Protein AF-A0A2V9SLY8-F1 (afdb_monomer)

pLDDT: mean 85.79, std 14.98, range [40.03, 98.38]

Sequence (168 aa):
MPPLSDITAFVKQAARDAGFGLAGIASVRDFPELDRFADWIDAGHAGDMEYLKARHEAGQLKRASLRSTIPWARSVIVCAINYNTAQPLSTQVNDSRRGWISRYAWGQEDYHNAVMKRLRLVEAALNQHCSDPRGQTTAKDSAVRDPLSAGQPQTRCYVDTGPVVERV

Radius of gyration: 20.17 Å; Cα contacts (8 Å, |Δi|>4): 155; chains: 1; bounding box: 50×49×55 Å

Solvent-accessible surface area (backbone atoms only — not comparable to full-atom values): 10876 Å² total; per-residue (Å²): 100,63,56,72,69,56,53,53,54,48,50,43,48,40,32,42,76,48,66,31,80,42,61,48,75,46,72,65,70,92,53,81,66,43,66,51,52,60,59,42,50,76,70,52,72,51,70,88,48,60,77,74,70,39,54,46,94,90,65,48,49,31,44,63,35,52,57,80,73,43,67,86,59,60,60,46,81,51,72,42,70,83,68,79,67,97,66,81,56,80,92,74,58,93,54,95,91,61,85,89,76,65,61,74,72,68,52,97,56,61,51,58,62,62,49,47,57,31,50,51,52,30,52,51,51,47,49,49,59,45,64,45,78,81,63,67,68,88,72,90,70,96,73,76,89,58,94,61,74,81,66,75,79,87,81,85,90,73,60,100,76,48,58,58,70,92,73,126

Secondary structure (DSSP, 8-state):
---HHHHHHHHHHHHHHTT-SEEEEEE----GGGHHHHHHHHTTTTTT-GGGG-B-TTSSBTTT-HHHH-TT--EEEEEE-----SSPPGGG---TT-----GGG-SSS-HHHHHHHHHHHHHHHHHHHHH-GGG-----------TT-SSPPP----SSSSSS-S--

Structure (mmCIF, N/CA/C/O backbone):
data_AF-A0A2V9SLY8-F1
#
_entry.id   AF-A0A2V9SLY8-F1
#
loop_
_atom_site.group_PDB
_atom_site.id
_atom_site.type_symbol
_atom_site.label_atom_id
_atom_site.label_alt_id
_atom_site.label_comp_id
_atom_site.label_asym_id
_atom_site.label_entity_id
_atom_site.label_seq_id
_atom_site.pdbx_PDB_ins_code
_atom_site.Cartn_x
_atom_site.Cartn_y
_atom_site.Cartn_z
_atom_site.occupancy
_atom_site.B_iso_or_equiv
_atom_site.auth_seq_id
_atom_site.auth_comp_id
_atom_site.auth_asym_id
_atom_site.auth_atom_id
_atom_site.pdbx_PDB_model_num
ATOM 1 N N . MET A 1 1 ? -11.715 12.693 20.039 1.00 64.94 1 MET A N 1
ATOM 2 C CA . MET A 1 1 ? -11.346 12.123 18.729 1.00 64.94 1 MET A CA 1
ATOM 3 C C . MET A 1 1 ? -12.418 12.535 17.721 1.00 64.94 1 MET A C 1
ATOM 5 O O . MET A 1 1 ? -13.578 12.524 18.124 1.00 64.94 1 MET A O 1
ATOM 9 N N . PRO A 1 2 ? -12.071 12.963 16.496 1.00 69.31 2 PRO A N 1
ATOM 10 C CA . PRO A 1 2 ? -13.057 13.327 15.471 1.00 69.31 2 PRO A CA 1
ATOM 11 C C . PRO A 1 2 ? -13.920 12.131 15.012 1.00 69.31 2 PRO A C 1
ATOM 13 O O . PRO A 1 2 ? -13.507 10.984 15.212 1.00 69.31 2 PRO A O 1
ATOM 16 N N . PRO A 1 3 ? -15.094 12.371 14.389 1.00 80.06 3 PRO A N 1
ATOM 17 C CA . PRO A 1 3 ? -15.927 11.314 13.813 1.00 80.06 3 PRO A CA 1
ATOM 18 C C . PRO A 1 3 ? -15.189 10.486 12.749 1.00 80.06 3 PRO A C 1
ATOM 20 O O . PRO A 1 3 ? -14.356 11.001 12.003 1.00 80.06 3 PRO A O 1
ATOM 23 N N . LEU A 1 4 ? -15.550 9.207 12.600 1.00 80.62 4 LEU A N 1
ATOM 24 C CA . LEU A 1 4 ? -14.934 8.302 11.614 1.00 80.62 4 LEU A CA 1
ATOM 25 C C . LEU A 1 4 ? -15.002 8.793 10.157 1.00 80.62 4 LEU A C 1
ATOM 27 O O . LEU A 1 4 ? -14.078 8.548 9.375 1.00 80.62 4 LEU A O 1
ATOM 31 N N . SER A 1 5 ? -16.090 9.465 9.776 1.00 82.19 5 SER A N 1
ATOM 32 C CA . SER A 1 5 ? -16.254 10.044 8.437 1.00 82.19 5 SER A CA 1
ATOM 33 C C . SER A 1 5 ? -15.250 11.169 8.177 1.00 82.19 5 SER A C 1
ATOM 35 O O . SER A 1 5 ? -14.663 11.219 7.095 1.00 82.19 5 SER A O 1
ATOM 37 N N . ASP A 1 6 ? -14.996 12.009 9.181 1.00 88.44 6 ASP A N 1
ATOM 38 C CA . ASP A 1 6 ? -13.997 13.076 9.128 1.00 88.44 6 ASP A CA 1
ATOM 39 C C . ASP A 1 6 ? -12.578 12.500 9.021 1.00 88.44 6 ASP A C 1
ATOM 41 O O . ASP A 1 6 ? -11.837 12.838 8.101 1.00 88.44 6 ASP A O 1
ATOM 45 N N . ILE A 1 7 ? -12.239 11.508 9.854 1.00 90.56 7 ILE A N 1
ATOM 46 C CA . ILE A 1 7 ? -10.948 10.797 9.780 1.00 90.56 7 ILE A CA 1
ATOM 47 C C . ILE A 1 7 ? -10.726 10.185 8.395 1.00 90.56 7 ILE A C 1
ATOM 49 O O . ILE A 1 7 ? -9.628 10.256 7.841 1.00 90.56 7 ILE A O 1
ATOM 53 N N . THR A 1 8 ? -11.772 9.594 7.816 1.00 92.62 8 THR A N 1
ATOM 54 C CA . THR A 1 8 ? -11.716 8.977 6.486 1.00 92.62 8 THR A CA 1
ATOM 55 C C . THR A 1 8 ? -11.407 10.002 5.398 1.00 92.62 8 THR A C 1
ATOM 57 O O . THR A 1 8 ? -10.568 9.747 4.531 1.00 92.62 8 THR A O 1
ATOM 60 N N . ALA A 1 9 ? -12.089 11.149 5.415 1.00 94.62 9 ALA A N 1
ATOM 61 C CA . ALA A 1 9 ? -11.853 12.217 4.450 1.00 94.62 9 ALA A CA 1
ATOM 62 C C . ALA A 1 9 ? -10.451 12.817 4.628 1.00 94.62 9 ALA A C 1
ATOM 64 O O . ALA A 1 9 ? -9.705 12.938 3.650 1.00 94.62 9 ALA A O 1
ATOM 65 N N . PHE A 1 10 ? -10.075 13.100 5.877 1.00 95.75 10 PHE A N 1
ATOM 66 C CA . PHE A 1 10 ? -8.784 13.664 6.244 1.00 95.75 10 PHE A CA 1
ATOM 67 C C . PHE A 1 10 ? -7.625 12.777 5.791 1.00 95.75 10 PHE A C 1
ATOM 69 O O . PHE A 1 10 ? -6.738 13.240 5.080 1.00 95.75 10 PHE A O 1
ATOM 76 N N . VAL A 1 11 ? -7.633 11.482 6.125 1.00 96.12 11 VAL A N 1
ATOM 77 C CA . VAL A 1 11 ? -6.486 10.614 5.821 1.00 96.12 11 VAL A CA 1
ATOM 78 C C . VAL A 1 11 ? -6.304 10.386 4.322 1.00 96.12 11 VAL A C 1
ATOM 80 O O . VAL A 1 11 ? -5.177 10.280 3.839 1.00 96.12 11 VAL A O 1
ATOM 83 N N . LYS A 1 12 ? -7.400 10.384 3.551 1.00 97.25 12 LYS A N 1
ATOM 84 C CA . LYS A 1 12 ? -7.333 10.353 2.085 1.00 97.25 12 LYS A CA 1
ATOM 85 C C . LYS A 1 12 ? -6.733 11.639 1.519 1.00 97.25 12 LYS A C 1
ATOM 87 O O . LYS A 1 12 ? -6.018 11.566 0.524 1.00 97.25 12 LYS A O 1
ATOM 92 N N . GLN A 1 13 ? -7.023 12.794 2.121 1.00 97.94 13 GLN A N 1
ATOM 93 C CA . GLN A 1 13 ? -6.394 14.058 1.739 1.00 97.94 13 GLN A CA 1
ATOM 94 C C . GLN A 1 13 ? -4.908 14.064 2.110 1.00 97.94 13 GLN A C 1
ATOM 96 O O . GLN A 1 13 ? -4.084 14.280 1.230 1.00 97.94 13 GLN A O 1
ATOM 101 N N . ALA A 1 14 ? -4.559 13.691 3.343 1.00 98.06 14 ALA A N 1
ATOM 102 C CA . ALA A 1 14 ? -3.172 13.585 3.790 1.00 98.06 14 ALA A CA 1
ATOM 103 C C . ALA A 1 14 ? -2.342 12.641 2.901 1.00 98.06 14 ALA A C 1
ATOM 105 O O . ALA A 1 14 ? -1.186 12.925 2.596 1.00 98.06 14 ALA A O 1
ATOM 106 N N . ALA A 1 15 ? -2.930 11.537 2.426 1.00 98.38 15 ALA A N 1
ATOM 107 C CA . ALA A 1 15 ? -2.277 10.650 1.467 1.00 98.38 15 ALA A CA 1
ATOM 108 C C . ALA A 1 15 ? -2.015 11.326 0.110 1.00 98.38 15 ALA A C 1
ATOM 110 O O . ALA A 1 15 ? -0.918 11.187 -0.434 1.00 98.38 15 ALA A O 1
ATOM 111 N N . ARG A 1 16 ? -2.979 12.086 -0.426 1.00 97.94 16 ARG A N 1
ATOM 112 C CA . ARG A 1 16 ? -2.769 12.870 -1.655 1.00 97.94 16 ARG A CA 1
ATOM 113 C C . ARG A 1 16 ? -1.663 13.905 -1.473 1.00 97.94 16 ARG A C 1
ATOM 115 O O . ARG A 1 16 ? -0.780 13.990 -2.321 1.00 97.94 16 ARG A O 1
ATOM 122 N N . ASP A 1 17 ? -1.671 14.619 -0.353 1.00 98.19 17 ASP A N 1
ATOM 123 C CA . ASP A 1 17 ? -0.672 15.647 -0.039 1.00 98.19 17 ASP A CA 1
ATOM 124 C C . ASP A 1 17 ? 0.732 15.042 0.129 1.00 98.19 17 ASP A C 1
ATOM 126 O O . ASP A 1 17 ? 1.727 15.632 -0.285 1.00 98.19 17 ASP A O 1
ATOM 130 N N . ALA A 1 18 ? 0.820 13.812 0.649 1.00 98.12 18 ALA A N 1
ATOM 131 C CA . ALA A 1 18 ? 2.056 13.031 0.715 1.00 98.12 18 ALA A CA 1
ATOM 132 C C . ALA A 1 18 ? 2.501 12.448 -0.648 1.00 98.12 18 ALA A C 1
ATOM 134 O O . ALA A 1 18 ? 3.544 11.792 -0.731 1.00 98.12 18 ALA A O 1
ATOM 135 N N . GLY A 1 19 ? 1.743 12.674 -1.725 1.00 97.12 19 GLY A N 1
ATOM 136 C CA . GLY A 1 19 ? 2.088 12.271 -3.088 1.00 97.12 19 GLY A CA 1
ATOM 137 C C . GLY A 1 19 ? 1.590 10.885 -3.506 1.00 97.12 19 GLY A C 1
ATOM 138 O O . GLY A 1 19 ? 2.108 10.326 -4.475 1.00 97.12 19 GLY A O 1
ATOM 139 N N . PHE A 1 20 ? 0.612 10.306 -2.804 1.00 98.19 20 PHE A N 1
ATOM 140 C CA . PHE A 1 20 ? -0.073 9.098 -3.266 1.00 98.19 20 PHE A CA 1
ATOM 141 C C . PHE A 1 20 ? -1.147 9.439 -4.302 1.00 98.19 20 PHE A C 1
ATOM 143 O O . PHE A 1 20 ? -1.949 10.351 -4.111 1.00 98.19 20 PHE A O 1
ATOM 150 N N . GLY A 1 21 ? -1.198 8.665 -5.389 1.00 96.94 21 GLY A N 1
ATOM 151 C CA . GLY A 1 21 ? -2.215 8.832 -6.431 1.00 96.94 21 GLY A CA 1
ATOM 152 C C . GLY A 1 21 ? -3.578 8.270 -6.024 1.00 96.94 21 GLY A C 1
ATOM 153 O O . GLY A 1 21 ? -4.606 8.767 -6.473 1.00 96.94 21 GLY A O 1
ATOM 154 N N . LEU A 1 22 ? -3.593 7.249 -5.160 1.00 96.81 22 LEU A N 1
ATOM 155 C CA . LEU A 1 22 ? -4.810 6.639 -4.621 1.00 96.81 22 LEU A CA 1
ATOM 156 C C . LEU A 1 22 ? -4.641 6.314 -3.136 1.00 96.81 22 LEU A C 1
ATOM 158 O O . LEU A 1 22 ? -3.548 5.961 -2.693 1.00 96.81 22 LEU A O 1
ATOM 162 N N . ALA A 1 23 ? -5.749 6.382 -2.396 1.00 97.75 23 ALA A N 1
ATOM 163 C CA . ALA A 1 23 ? -5.835 5.947 -1.008 1.00 97.75 23 ALA A CA 1
ATOM 164 C C . ALA A 1 23 ? -7.219 5.351 -0.703 1.00 97.75 23 ALA A C 1
ATOM 166 O O . ALA A 1 23 ? -8.256 5.969 -0.969 1.00 97.75 23 ALA A O 1
ATOM 167 N N . GLY A 1 24 ? -7.231 4.153 -0.126 1.00 96.69 24 GLY A N 1
ATOM 168 C CA . GLY A 1 24 ? -8.419 3.415 0.294 1.00 96.69 24 GLY A CA 1
ATOM 169 C C . GLY A 1 24 ? -8.339 3.008 1.761 1.00 96.69 24 GLY A C 1
ATOM 170 O O . GLY A 1 24 ? -7.260 2.971 2.347 1.00 96.69 24 GLY A O 1
ATOM 171 N N . ILE A 1 25 ? -9.491 2.706 2.358 1.00 95.62 25 ILE A N 1
ATOM 172 C CA . ILE A 1 25 ? -9.579 2.189 3.725 1.00 95.62 25 ILE A CA 1
ATOM 173 C C . ILE A 1 25 ? -10.425 0.923 3.685 1.00 95.62 25 ILE A C 1
ATOM 175 O O . ILE A 1 25 ? -11.528 0.942 3.141 1.00 95.62 25 ILE A O 1
ATOM 179 N N . ALA A 1 26 ? -9.910 -0.156 4.262 1.00 92.19 26 ALA A N 1
ATOM 180 C CA . ALA A 1 26 ? -10.602 -1.431 4.389 1.00 92.19 26 ALA A CA 1
ATOM 181 C C . ALA A 1 26 ? -10.701 -1.834 5.864 1.00 92.19 26 ALA A C 1
ATOM 183 O O . ALA A 1 26 ? -9.817 -1.521 6.661 1.00 92.19 26 ALA A O 1
ATOM 184 N N . SER A 1 27 ? -11.774 -2.531 6.239 1.00 92.19 27 SER A N 1
ATOM 185 C CA . SER A 1 27 ? -11.875 -3.144 7.567 1.00 92.19 27 SER A CA 1
ATOM 186 C C . SER A 1 27 ? -11.017 -4.407 7.629 1.00 92.19 27 SER A C 1
ATOM 188 O O . SER A 1 27 ? -10.953 -5.158 6.656 1.00 92.19 27 SER A O 1
ATOM 190 N N . VAL A 1 28 ? -10.382 -4.654 8.776 1.00 90.62 28 VAL A N 1
ATOM 191 C CA . VAL A 1 28 ? -9.694 -5.923 9.036 1.00 90.62 28 VAL A CA 1
ATOM 192 C C . VAL A 1 28 ? -10.740 -7.002 9.297 1.00 90.62 28 VAL A C 1
ATOM 194 O O . VAL A 1 28 ? -11.444 -6.980 10.309 1.00 90.62 28 VAL A O 1
ATOM 197 N N . ARG A 1 29 ? -10.828 -7.960 8.382 1.00 86.88 29 ARG A N 1
ATOM 198 C CA . ARG A 1 29 ? -11.727 -9.115 8.421 1.00 86.88 29 ARG A CA 1
ATOM 199 C C . ARG A 1 29 ? -11.042 -10.302 7.763 1.00 86.88 29 ARG A C 1
ATOM 201 O O . ARG A 1 29 ? -10.052 -10.118 7.057 1.00 86.88 29 ARG A O 1
ATOM 208 N N . ASP A 1 30 ? -11.593 -11.481 7.991 1.00 81.94 30 ASP A N 1
ATOM 209 C CA . ASP A 1 30 ? -11.156 -12.670 7.280 1.00 81.94 30 ASP A CA 1
ATOM 210 C C . ASP A 1 30 ? -11.735 -12.632 5.859 1.00 81.94 30 ASP A C 1
ATOM 212 O O . ASP A 1 30 ? -12.872 -12.194 5.627 1.00 81.94 30 ASP A O 1
ATOM 216 N N . PHE A 1 31 ? -10.901 -13.013 4.901 1.00 82.88 31 PHE A N 1
ATOM 217 C CA . PHE A 1 31 ? -11.210 -13.034 3.480 1.00 82.88 31 PHE A CA 1
ATOM 218 C C . PHE A 1 31 ? -11.050 -14.481 3.009 1.00 82.88 31 PHE A C 1
ATOM 220 O O . PHE A 1 31 ? -9.971 -15.030 3.238 1.00 82.88 31 PHE A O 1
ATOM 227 N N . PRO A 1 32 ? -12.074 -15.108 2.394 1.00 85.62 32 PRO A N 1
ATOM 228 C CA . PRO A 1 32 ? -11.997 -16.503 1.940 1.00 85.62 32 PRO A CA 1
ATOM 229 C C . PRO A 1 32 ? -10.795 -16.787 1.035 1.00 85.62 32 PRO A C 1
ATOM 231 O O . PRO A 1 32 ? -10.279 -17.896 0.974 1.00 85.62 32 PRO A O 1
ATOM 234 N N . GLU A 1 33 ? -10.317 -15.771 0.325 1.00 85.94 33 GLU A N 1
ATOM 235 C CA . GLU A 1 33 ? -9.161 -15.873 -0.549 1.00 85.94 33 GLU A CA 1
ATOM 236 C C . GLU A 1 33 ? -7.873 -16.214 0.230 1.00 85.94 33 GLU A C 1
ATOM 238 O O . GLU A 1 33 ? -6.997 -16.892 -0.310 1.00 85.94 33 GLU A O 1
ATOM 243 N N . LEU A 1 34 ? -7.761 -15.812 1.506 1.00 86.25 34 LEU A N 1
ATOM 244 C CA . LEU A 1 34 ? -6.596 -16.099 2.355 1.00 86.25 34 LEU A CA 1
ATOM 245 C C . LEU A 1 34 ? -6.437 -17.590 2.672 1.00 86.25 34 LEU A C 1
ATOM 247 O O . LEU A 1 34 ? -5.313 -18.022 2.933 1.00 86.25 34 LEU A O 1
ATOM 251 N N . ASP A 1 35 ? -7.507 -18.384 2.583 1.00 87.31 35 ASP A N 1
ATOM 252 C CA . ASP A 1 35 ? -7.453 -19.833 2.818 1.00 87.31 35 ASP A CA 1
ATOM 253 C C . ASP A 1 35 ? -6.519 -20.525 1.813 1.00 87.31 35 ASP A C 1
ATOM 255 O O . ASP A 1 35 ? -5.868 -21.518 2.131 1.00 87.31 35 ASP A O 1
ATOM 259 N N . ARG A 1 36 ? -6.350 -19.938 0.620 1.00 90.12 36 ARG A N 1
ATOM 260 C CA . ARG A 1 36 ? -5.447 -20.449 -0.420 1.00 90.12 36 ARG A CA 1
ATOM 261 C C . ARG A 1 36 ? -3.970 -20.263 -0.088 1.00 90.12 36 ARG A C 1
ATOM 263 O O . ARG A 1 36 ? -3.128 -20.896 -0.721 1.00 90.12 36 ARG A O 1
ATOM 270 N N . PHE A 1 37 ? -3.634 -19.378 0.851 1.00 90.81 37 PHE A N 1
ATOM 271 C CA . PHE A 1 37 ? -2.243 -19.027 1.128 1.00 90.81 37 PHE A CA 1
ATOM 272 C C . PHE A 1 37 ? -1.462 -20.204 1.720 1.00 90.81 37 PHE A C 1
ATOM 274 O O . PHE A 1 37 ? -0.322 -20.429 1.324 1.00 90.81 37 PHE A O 1
ATOM 281 N N . ALA A 1 38 ? -2.066 -20.973 2.630 1.00 91.19 38 ALA A N 1
ATOM 282 C CA . ALA A 1 38 ? -1.408 -22.134 3.226 1.00 91.19 38 ALA A CA 1
ATOM 283 C C . ALA A 1 38 ? -1.109 -23.208 2.170 1.00 91.19 38 ALA A C 1
ATOM 285 O O . ALA A 1 38 ? 0.050 -23.585 2.004 1.00 91.19 38 ALA A O 1
ATOM 286 N N . ASP A 1 39 ? -2.116 -23.590 1.382 1.00 93.25 39 ASP A N 1
ATOM 287 C CA . ASP A 1 39 ? -1.966 -24.569 0.301 1.00 93.25 39 ASP A CA 1
ATOM 288 C C . ASP A 1 39 ? -0.927 -24.122 -0.737 1.00 93.25 39 ASP A C 1
ATOM 290 O O . ASP A 1 39 ? -0.125 -24.921 -1.219 1.00 93.25 39 ASP A O 1
ATOM 294 N N . TRP A 1 40 ? -0.896 -22.826 -1.064 1.00 93.62 40 TRP A N 1
ATOM 295 C CA . TRP A 1 40 ? 0.085 -22.252 -1.985 1.00 93.62 40 TRP A CA 1
ATOM 296 C C . TRP A 1 40 ? 1.522 -22.350 -1.446 1.00 93.62 40 TRP A C 1
ATOM 298 O O . TRP A 1 40 ? 2.452 -22.642 -2.203 1.00 93.62 40 TRP A O 1
ATOM 308 N N . ILE A 1 41 ? 1.712 -22.140 -0.138 1.00 94.00 41 ILE A N 1
ATOM 309 C CA . ILE A 1 41 ? 3.008 -22.319 0.530 1.00 94.00 41 ILE A CA 1
ATOM 310 C C . ILE A 1 41 ? 3.420 -23.793 0.536 1.00 94.00 41 ILE A C 1
ATOM 312 O O . ILE A 1 41 ? 4.564 -24.097 0.189 1.00 94.00 41 ILE A O 1
ATOM 316 N N . ASP A 1 42 ? 2.504 -24.694 0.890 1.00 94.06 42 ASP A N 1
ATOM 317 C CA . ASP A 1 42 ? 2.771 -26.132 0.985 1.00 94.06 42 ASP A CA 1
ATOM 318 C C . ASP A 1 42 ? 3.064 -26.753 -0.392 1.00 94.06 42 ASP A C 1
ATOM 320 O O . ASP A 1 42 ? 3.896 -27.653 -0.507 1.00 94.06 42 ASP A O 1
ATOM 324 N N . ALA A 1 43 ? 2.485 -26.200 -1.463 1.00 95.81 43 ALA A N 1
ATOM 325 C CA . ALA A 1 43 ? 2.805 -26.543 -2.850 1.00 95.81 43 ALA A CA 1
ATOM 326 C C . ALA A 1 43 ? 4.179 -26.021 -3.332 1.00 95.81 43 ALA A C 1
ATOM 328 O O . ALA A 1 43 ? 4.558 -26.234 -4.485 1.00 95.81 43 ALA A O 1
ATOM 329 N N . GLY A 1 44 ? 4.937 -25.318 -2.483 1.00 95.12 44 GLY A N 1
ATOM 330 C CA . GLY A 1 44 ? 6.282 -24.831 -2.798 1.00 95.12 44 GLY A CA 1
ATOM 331 C C . GLY A 1 44 ? 6.318 -23.613 -3.726 1.00 95.12 44 GLY A C 1
ATOM 332 O O . GLY A 1 44 ? 7.387 -23.234 -4.204 1.00 95.12 44 GLY A O 1
ATOM 333 N N . HIS A 1 45 ? 5.181 -22.955 -3.967 1.00 94.81 45 HIS A N 1
ATOM 334 C CA . HIS A 1 45 ? 5.097 -21.824 -4.897 1.00 94.81 45 HIS A CA 1
ATOM 335 C C . HIS A 1 45 ? 5.820 -20.556 -4.408 1.00 94.81 45 HIS A C 1
ATOM 337 O O . HIS A 1 45 ? 6.064 -19.646 -5.198 1.00 94.81 45 HIS A O 1
ATOM 343 N N . ALA A 1 46 ? 6.232 -20.515 -3.136 1.00 91.94 46 ALA A N 1
ATOM 344 C CA . ALA A 1 46 ? 7.065 -19.448 -2.582 1.00 91.94 46 ALA A CA 1
ATOM 345 C C . ALA A 1 46 ? 8.479 -19.376 -3.180 1.00 91.94 46 ALA A C 1
ATOM 347 O O . ALA A 1 46 ? 9.130 -18.344 -3.027 1.00 91.94 46 ALA A O 1
ATOM 348 N N . GLY A 1 47 ? 8.974 -20.442 -3.822 1.00 93.25 47 GLY A N 1
ATOM 349 C CA . GLY A 1 47 ? 10.370 -20.509 -4.263 1.00 93.25 47 GLY A CA 1
ATOM 350 C C . GLY A 1 47 ? 11.328 -20.168 -3.115 1.00 93.25 47 GLY A C 1
ATOM 351 O O . GLY A 1 47 ? 11.171 -20.687 -2.007 1.00 93.25 47 GLY A O 1
ATOM 352 N N . ASP A 1 48 ? 12.247 -19.235 -3.371 1.00 93.81 48 ASP A N 1
ATOM 353 C CA . ASP A 1 48 ? 13.259 -18.774 -2.408 1.00 93.81 48 ASP A CA 1
ATOM 354 C C . ASP A 1 48 ? 12.752 -17.688 -1.436 1.00 93.81 48 ASP A C 1
ATOM 356 O O . ASP A 1 48 ? 13.505 -17.195 -0.592 1.00 93.81 48 ASP A O 1
ATOM 360 N N . MET A 1 49 ? 11.478 -17.280 -1.524 1.00 90.88 49 MET A N 1
ATOM 361 C CA 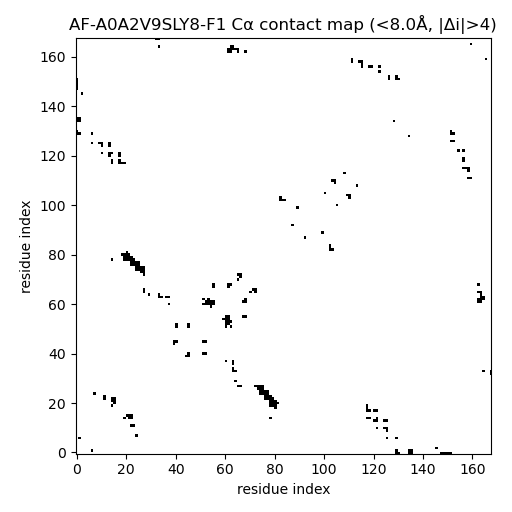. MET A 1 49 ? 10.883 -16.264 -0.645 1.00 90.88 49 MET A CA 1
ATOM 362 C C . MET A 1 49 ? 10.561 -16.841 0.745 1.00 90.88 49 MET A C 1
ATOM 364 O O . MET A 1 49 ? 9.412 -16.848 1.188 1.00 90.88 49 MET A O 1
ATOM 368 N N . GLU A 1 50 ? 11.581 -17.309 1.469 1.00 90.88 50 GLU A N 1
ATOM 369 C CA . GLU A 1 50 ? 11.459 -17.953 2.790 1.00 90.88 50 GLU A CA 1
ATOM 370 C C . GLU A 1 50 ? 10.704 -17.096 3.814 1.00 90.88 50 GLU A C 1
ATOM 372 O O . GLU A 1 50 ? 9.997 -17.606 4.684 1.00 90.88 50 GLU A O 1
ATOM 377 N N . TYR A 1 51 ? 10.767 -15.770 3.675 1.00 88.94 51 TYR A N 1
ATOM 378 C CA . TYR A 1 51 ? 10.012 -14.857 4.526 1.00 88.94 51 TYR A CA 1
ATOM 379 C C . TYR A 1 51 ? 8.491 -15.072 4.438 1.00 88.94 51 TYR A C 1
ATOM 381 O O . TYR A 1 51 ? 7.801 -14.791 5.420 1.00 88.94 51 TYR A O 1
ATOM 389 N N . LEU A 1 52 ? 7.951 -15.576 3.317 1.00 90.44 52 LEU A N 1
ATOM 390 C CA . LEU A 1 52 ? 6.528 -15.910 3.160 1.00 90.44 52 LEU A CA 1
ATOM 391 C C . LEU A 1 52 ? 6.119 -17.113 4.020 1.00 90.44 52 LEU A C 1
ATOM 393 O O . LEU A 1 52 ? 4.976 -17.170 4.470 1.00 90.44 52 LEU A O 1
ATOM 397 N N . LYS A 1 53 ? 7.063 -18.011 4.321 1.00 92.38 53 LYS A N 1
ATOM 398 C CA . LYS A 1 53 ? 6.867 -19.207 5.156 1.00 92.38 53 LYS A CA 1
ATOM 399 C C . LYS A 1 53 ? 6.964 -18.914 6.657 1.00 92.38 53 LYS A C 1
ATOM 401 O O . LYS A 1 53 ? 6.780 -19.811 7.477 1.00 92.38 53 LYS A O 1
ATOM 406 N N . ALA A 1 54 ? 7.253 -17.667 7.040 1.00 91.50 54 ALA A N 1
ATOM 407 C CA . ALA A 1 54 ? 7.420 -17.284 8.435 1.00 91.50 54 ALA A CA 1
ATOM 408 C C . ALA A 1 54 ? 6.153 -17.567 9.260 1.00 91.50 54 ALA A C 1
ATOM 410 O O . ALA A 1 54 ? 5.054 -17.118 8.921 1.00 91.50 54 ALA A O 1
ATOM 411 N N . ARG A 1 55 ? 6.329 -18.255 10.392 1.00 91.50 55 ARG A N 1
ATOM 412 C CA . ARG A 1 55 ? 5.263 -18.610 11.339 1.00 91.50 55 ARG A CA 1
ATOM 413 C C . ARG A 1 55 ? 5.367 -17.787 12.622 1.00 91.50 55 ARG A C 1
ATOM 415 O O . ARG A 1 55 ? 6.452 -17.329 12.983 1.00 91.50 55 ARG A O 1
ATOM 422 N N . HIS A 1 56 ? 4.239 -17.522 13.272 1.00 88.38 56 HIS A N 1
ATOM 423 C CA . HIS A 1 56 ? 4.229 -16.939 14.618 1.00 88.38 56 HIS A CA 1
ATOM 424 C C . HIS A 1 56 ? 4.422 -18.032 15.683 1.00 88.38 56 HIS A C 1
ATOM 426 O O . HIS A 1 56 ? 4.538 -19.208 15.352 1.00 88.38 56 HIS A O 1
ATOM 432 N N . GLU A 1 57 ? 4.459 -17.651 16.962 1.00 86.06 57 GLU A N 1
ATOM 433 C CA . GLU A 1 57 ? 4.801 -18.548 18.083 1.00 86.06 57 GLU A CA 1
ATOM 434 C C . GLU A 1 57 ? 3.887 -19.779 18.184 1.00 86.06 57 GLU A C 1
ATOM 436 O O . GLU A 1 57 ? 4.358 -20.892 18.379 1.00 86.06 57 GLU A O 1
ATOM 441 N N . ALA A 1 58 ? 2.585 -19.600 17.956 1.00 86.69 58 ALA A N 1
ATOM 442 C CA . ALA A 1 58 ? 1.598 -20.681 17.880 1.00 86.69 58 ALA A CA 1
ATOM 443 C C . ALA A 1 58 ? 1.587 -21.450 16.532 1.00 86.69 58 ALA A C 1
ATOM 445 O O . ALA A 1 58 ? 0.658 -22.203 16.256 1.00 86.69 58 ALA A O 1
ATOM 446 N N . GLY A 1 59 ? 2.602 -21.277 15.681 1.00 88.06 59 GLY A N 1
ATOM 447 C CA . GLY A 1 59 ? 2.865 -22.144 14.528 1.00 88.06 59 GLY A CA 1
ATOM 448 C C . GLY A 1 59 ? 2.076 -21.851 13.247 1.00 88.06 59 GLY A C 1
ATOM 449 O O . GLY A 1 59 ? 2.320 -22.515 12.237 1.00 88.06 59 GLY A O 1
ATOM 450 N N . GLN A 1 60 ? 1.177 -20.863 13.211 1.00 88.88 60 GLN A N 1
ATOM 451 C CA . GLN A 1 60 ? 0.476 -20.501 11.968 1.00 88.88 60 GLN A CA 1
ATOM 452 C C . GLN A 1 60 ? 1.300 -19.502 11.147 1.00 88.88 60 GLN A C 1
ATOM 454 O O . GLN A 1 60 ? 2.144 -18.771 11.675 1.00 88.88 60 GLN A O 1
ATOM 459 N N . LEU A 1 61 ? 1.077 -19.480 9.832 1.00 90.88 61 LEU A N 1
ATOM 460 C CA . LEU A 1 61 ? 1.746 -18.549 8.923 1.00 90.88 61 LEU A CA 1
ATOM 461 C C . LEU A 1 61 ? 1.387 -17.103 9.294 1.00 90.88 61 LEU A C 1
ATOM 463 O O . LEU A 1 61 ? 0.212 -16.752 9.371 1.00 90.88 61 LEU A O 1
ATOM 467 N N . LYS A 1 62 ? 2.392 -16.234 9.472 1.00 89.88 62 LYS A N 1
ATOM 468 C CA . LYS A 1 62 ? 2.191 -14.834 9.906 1.00 89.88 62 LYS A CA 1
ATOM 469 C C . LYS A 1 62 ? 1.261 -14.042 8.985 1.00 89.88 62 LYS A C 1
ATOM 471 O O . LYS A 1 62 ? 0.573 -13.139 9.448 1.00 89.88 62 LYS A O 1
ATOM 476 N N . ARG A 1 63 ? 1.271 -14.378 7.692 1.00 90.25 63 ARG A N 1
ATOM 477 C CA . ARG A 1 63 ? 0.488 -13.726 6.634 1.00 90.25 63 ARG A CA 1
ATOM 478 C C . ARG A 1 63 ? -0.902 -14.329 6.431 1.00 90.25 63 ARG A C 1
ATOM 480 O O . ARG A 1 63 ? -1.711 -13.701 5.766 1.00 90.25 63 ARG A O 1
ATOM 487 N N . ALA A 1 64 ? -1.202 -15.489 7.022 1.00 88.62 64 ALA A N 1
ATOM 488 C CA . ALA A 1 64 ? -2.521 -16.112 6.881 1.00 88.62 64 ALA A CA 1
ATOM 489 C C . ALA A 1 64 ? -3.631 -15.294 7.559 1.00 88.62 64 ALA A C 1
ATOM 491 O O . ALA A 1 64 ? -4.774 -15.321 7.122 1.00 88.62 64 ALA A O 1
ATOM 492 N N . SER A 1 65 ? -3.302 -14.529 8.603 1.00 87.56 65 SER A N 1
ATOM 493 C CA . SER A 1 65 ? -4.231 -13.573 9.196 1.00 87.56 65 SER A CA 1
ATOM 494 C C . SER A 1 65 ? -3.489 -12.372 9.758 1.00 87.56 65 SER A C 1
ATOM 496 O O . SER A 1 65 ? -2.559 -12.504 10.559 1.00 87.56 65 SER A O 1
ATOM 498 N N . LEU A 1 66 ? -3.958 -11.173 9.405 1.00 88.06 66 LEU A N 1
ATOM 499 C CA . LEU A 1 66 ? -3.432 -9.940 9.984 1.00 88.06 66 LEU A CA 1
ATOM 500 C C . LEU A 1 66 ? -3.629 -9.906 11.505 1.00 88.06 66 LEU A C 1
ATOM 502 O O . LEU A 1 66 ? -2.785 -9.361 12.215 1.00 88.06 66 LEU A O 1
ATOM 506 N N . ARG A 1 67 ? -4.699 -10.532 12.016 1.00 88.44 67 ARG A N 1
ATOM 507 C CA . ARG A 1 67 ? -4.990 -10.599 13.456 1.00 88.44 67 ARG A CA 1
ATOM 508 C C . ARG A 1 67 ? -3.906 -11.344 14.229 1.00 88.44 67 ARG A C 1
ATOM 510 O O . ARG A 1 67 ? -3.625 -10.966 15.361 1.00 88.44 67 ARG A O 1
ATOM 517 N N . SER A 1 68 ? -3.256 -12.330 13.610 1.00 84.38 68 SER A N 1
ATOM 518 C CA . SER A 1 68 ? -2.159 -13.080 14.230 1.00 84.38 68 SER A CA 1
ATOM 519 C C . SER A 1 68 ? -0.902 -12.234 14.433 1.00 84.38 68 SER A C 1
ATOM 521 O O . SER A 1 68 ? -0.101 -12.540 15.312 1.00 84.38 68 SER A O 1
ATOM 523 N N . THR A 1 69 ? -0.718 -11.161 13.653 1.00 85.94 69 THR A N 1
ATOM 524 C CA . THR A 1 69 ? 0.469 -10.296 13.767 1.00 85.94 69 THR A CA 1
ATOM 525 C C . THR A 1 69 ? 0.171 -8.927 14.385 1.00 85.94 69 THR A C 1
ATOM 527 O O . THR A 1 69 ? 1.026 -8.346 15.055 1.00 85.94 69 THR A O 1
ATOM 530 N N . ILE A 1 70 ? -1.028 -8.387 14.165 1.00 90.38 70 ILE A N 1
ATOM 531 C CA . ILE A 1 70 ? -1.442 -7.051 14.608 1.00 90.38 70 ILE A CA 1
ATOM 532 C C . ILE A 1 70 ? -2.877 -7.128 15.167 1.00 90.38 70 ILE A C 1
ATOM 534 O O . ILE A 1 70 ? -3.814 -6.621 14.547 1.00 90.38 70 ILE A O 1
ATOM 538 N N . PRO A 1 71 ? -3.085 -7.762 16.338 1.00 89.44 71 PRO A N 1
ATOM 539 C CA . PRO A 1 71 ? -4.424 -8.085 16.852 1.00 89.44 71 PRO A CA 1
ATOM 540 C C . PRO A 1 71 ? -5.285 -6.854 17.168 1.00 89.44 71 PRO A C 1
ATOM 542 O O . PRO A 1 71 ? -6.511 -6.936 17.156 1.00 89.44 71 PRO A O 1
ATOM 545 N N . TRP A 1 72 ? -4.655 -5.704 17.423 1.00 91.50 72 TRP A N 1
ATOM 546 C CA . TRP A 1 72 ? -5.333 -4.434 17.688 1.00 91.50 72 TRP A CA 1
ATOM 547 C C . TRP A 1 72 ? -5.854 -3.740 16.418 1.00 91.50 72 TRP A C 1
ATOM 549 O O . TRP A 1 72 ? -6.641 -2.796 16.519 1.00 91.50 72 TRP A O 1
ATOM 559 N N . ALA A 1 73 ? -5.432 -4.166 15.222 1.00 92.94 73 ALA A N 1
ATOM 560 C CA . ALA A 1 73 ? -5.799 -3.496 13.980 1.00 92.94 73 ALA A CA 1
ATOM 561 C C . ALA A 1 73 ? -7.286 -3.700 13.645 1.00 92.94 73 ALA A C 1
ATOM 563 O O . ALA A 1 73 ? -7.789 -4.822 13.572 1.00 92.94 73 ALA A O 1
ATOM 564 N N . ARG A 1 74 ? -7.990 -2.590 13.397 1.00 91.88 74 ARG A N 1
ATOM 565 C CA . ARG A 1 74 ? -9.415 -2.573 13.007 1.00 91.88 74 ARG A CA 1
ATOM 566 C C . ARG A 1 74 ? -9.627 -2.210 11.539 1.00 91.88 74 ARG A C 1
ATOM 568 O O . ARG A 1 74 ? -10.617 -2.624 10.933 1.00 91.88 74 ARG A O 1
ATOM 575 N N . SER A 1 75 ? -8.704 -1.445 10.972 1.00 93.06 75 SER A N 1
ATOM 576 C CA . SER A 1 75 ? -8.720 -1.000 9.584 1.00 93.06 75 SER A CA 1
ATOM 577 C C . SER A 1 75 ? -7.308 -0.971 9.004 1.00 93.06 75 SER A C 1
ATOM 579 O O . SER A 1 75 ? -6.321 -0.905 9.736 1.00 93.06 75 SER A O 1
ATOM 581 N N . VAL A 1 76 ? -7.230 -1.022 7.677 1.00 94.00 76 VAL A N 1
ATOM 582 C CA . VAL A 1 76 ? -6.006 -0.859 6.892 1.00 94.00 76 VAL A CA 1
ATOM 583 C C . VAL A 1 76 ? -6.199 0.324 5.959 1.00 94.00 76 VAL A C 1
ATOM 585 O O . VAL A 1 76 ? -7.233 0.432 5.298 1.00 94.00 76 VAL A O 1
ATOM 588 N N . ILE A 1 77 ? -5.200 1.201 5.905 1.00 95.69 77 ILE A N 1
ATOM 589 C CA . ILE A 1 77 ? -5.128 2.296 4.940 1.00 95.69 77 ILE A CA 1
ATOM 590 C C . ILE A 1 77 ? -4.177 1.849 3.836 1.00 95.69 77 ILE A C 1
ATOM 592 O O . ILE A 1 77 ? -3.007 1.579 4.099 1.00 95.69 77 ILE A O 1
ATOM 596 N N . VAL A 1 78 ? -4.692 1.730 2.616 1.00 96.00 78 VAL A N 1
ATOM 597 C CA . VAL A 1 78 ? -3.938 1.259 1.452 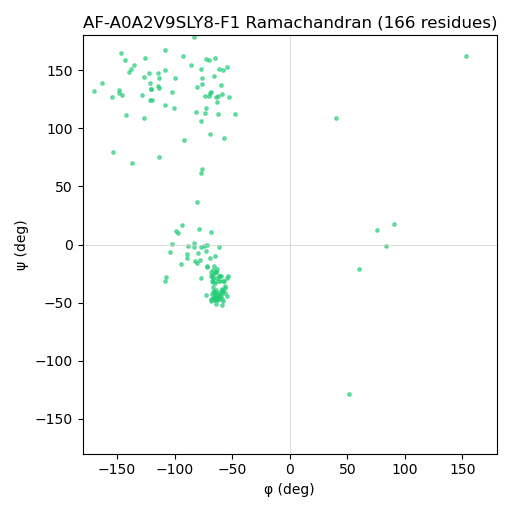1.00 96.00 78 VAL A CA 1
ATOM 598 C C . VAL A 1 78 ? -3.688 2.443 0.537 1.00 96.00 78 VAL A C 1
ATOM 600 O O . VAL A 1 78 ? -4.637 3.056 0.049 1.00 96.00 78 VAL A O 1
ATOM 603 N N . CYS A 1 79 ? -2.421 2.756 0.291 1.00 97.19 79 CYS A N 1
ATOM 604 C CA . CYS A 1 79 ? -2.010 3.855 -0.573 1.00 97.19 79 CYS A CA 1
ATOM 605 C C . CYS A 1 79 ? -1.300 3.313 -1.818 1.00 97.19 79 CYS A C 1
ATOM 607 O O . CYS A 1 79 ? -0.546 2.348 -1.723 1.00 97.19 79 CYS A O 1
ATOM 609 N N . ALA A 1 80 ? -1.506 3.943 -2.977 1.00 95.88 80 ALA A N 1
ATOM 610 C CA . ALA A 1 80 ? -0.878 3.525 -4.230 1.00 95.88 80 ALA A CA 1
ATOM 611 C C . ALA A 1 80 ? -0.140 4.676 -4.921 1.00 95.88 80 ALA A C 1
ATOM 613 O O . ALA A 1 80 ? -0.592 5.826 -4.927 1.00 95.88 80 ALA A O 1
ATOM 614 N N . ILE A 1 81 ? 0.988 4.337 -5.544 1.00 94.75 81 ILE A N 1
ATOM 615 C CA . ILE A 1 81 ? 1.799 5.238 -6.365 1.00 94.75 81 ILE A CA 1
ATOM 616 C C . ILE A 1 81 ? 1.890 4.657 -7.771 1.00 94.75 81 ILE A C 1
ATOM 618 O O . ILE A 1 81 ? 2.168 3.472 -7.950 1.00 94.75 81 ILE A O 1
ATOM 622 N N . ASN A 1 82 ? 1.689 5.511 -8.772 1.00 93.25 82 ASN A N 1
ATOM 623 C CA . ASN A 1 82 ? 1.977 5.164 -10.152 1.00 93.25 82 ASN A CA 1
ATOM 624 C C . ASN A 1 82 ? 3.479 5.344 -10.414 1.00 93.25 82 ASN A C 1
ATOM 626 O O . ASN A 1 82 ? 3.980 6.464 -10.390 1.00 93.25 82 ASN A O 1
ATOM 630 N N . TYR A 1 83 ? 4.189 4.247 -10.672 1.00 92.31 83 TYR A N 1
ATOM 631 C CA . TYR A 1 83 ? 5.608 4.259 -11.046 1.00 92.31 83 TYR A CA 1
ATOM 632 C C . TYR A 1 83 ? 5.815 4.268 -12.571 1.00 92.31 83 TYR A C 1
ATOM 634 O O . TYR A 1 83 ? 6.896 3.946 -13.069 1.00 92.31 83 TYR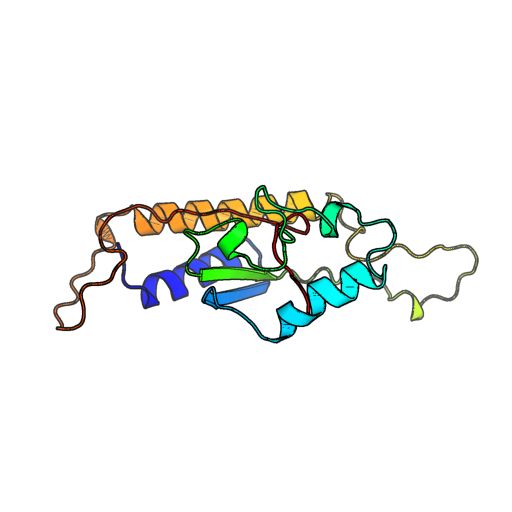 A O 1
ATOM 642 N N . ASN A 1 84 ? 4.778 4.608 -13.345 1.00 91.44 84 ASN A N 1
ATOM 643 C CA . ASN A 1 84 ? 4.896 4.729 -14.786 1.00 91.44 84 ASN A CA 1
ATOM 644 C C . ASN A 1 84 ? 5.755 5.951 -15.159 1.00 91.44 84 ASN A C 1
ATOM 646 O O . ASN A 1 84 ? 5.522 7.053 -14.675 1.00 91.44 84 ASN A O 1
ATOM 650 N N . THR A 1 85 ? 6.735 5.763 -16.039 1.00 88.44 85 THR A N 1
ATOM 651 C CA . THR A 1 85 ? 7.615 6.819 -16.550 1.00 88.44 85 THR A CA 1
ATOM 652 C C . THR A 1 85 ? 7.295 7.134 -18.014 1.00 88.44 85 THR A C 1
ATOM 654 O O . THR A 1 85 ? 6.599 6.368 -18.681 1.00 88.44 85 THR A O 1
ATOM 657 N N . ALA A 1 86 ? 7.826 8.243 -18.535 1.00 90.75 86 ALA A N 1
ATOM 658 C CA . ALA A 1 86 ? 7.679 8.628 -19.945 1.00 90.75 86 ALA A CA 1
ATOM 659 C C . ALA A 1 86 ? 8.519 7.774 -20.919 1.00 90.75 86 ALA A C 1
ATOM 661 O O . ALA A 1 86 ? 8.441 7.946 -22.131 1.00 90.75 86 ALA A O 1
ATOM 662 N N . GLN A 1 87 ? 9.354 6.878 -20.397 1.00 90.00 87 GLN A N 1
ATOM 663 C CA . GLN A 1 87 ? 10.229 6.034 -21.203 1.00 90.00 87 GLN A CA 1
ATOM 664 C C . GLN A 1 87 ? 9.458 4.870 -21.850 1.00 90.00 87 GLN A C 1
ATOM 666 O O . GLN A 1 87 ? 8.508 4.365 -21.231 1.00 90.00 87 GLN A O 1
ATOM 671 N N . PRO A 1 88 ? 9.906 4.381 -23.024 1.00 90.00 88 PRO A N 1
ATOM 672 C CA . PRO A 1 88 ? 9.273 3.267 -23.725 1.00 90.00 88 PRO A CA 1
ATOM 673 C C . PRO A 1 88 ? 9.118 2.004 -22.869 1.00 90.00 88 PRO A C 1
ATOM 675 O O . PRO A 1 88 ? 9.904 1.737 -21.954 1.00 90.00 88 PRO A O 1
ATOM 678 N N . LEU A 1 89 ? 8.105 1.202 -23.194 1.00 89.12 89 LEU A N 1
ATOM 679 C CA . LEU A 1 89 ? 7.939 -0.139 -22.638 1.00 89.12 89 LEU A CA 1
ATOM 680 C C . LEU A 1 89 ? 9.003 -1.094 -23.182 1.00 89.12 89 LEU A C 1
ATOM 682 O O . LEU A 1 89 ? 9.542 -0.898 -24.274 1.00 89.12 89 LEU A O 1
ATOM 686 N N . SER A 1 90 ? 9.237 -2.187 -22.453 1.00 87.38 90 SER A N 1
ATOM 687 C CA . SER A 1 90 ? 10.178 -3.222 -22.885 1.00 87.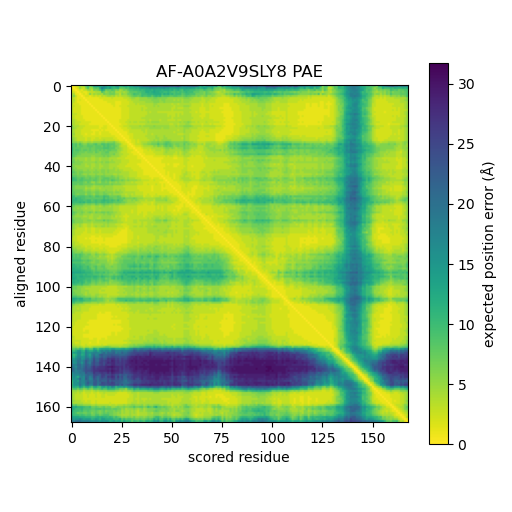38 90 SER A CA 1
ATOM 688 C C . SER A 1 90 ? 9.816 -3.881 -24.210 1.00 87.38 90 SER A C 1
ATOM 690 O O . SER A 1 90 ? 10.675 -4.304 -24.971 1.00 87.38 90 SER A O 1
ATOM 692 N N . THR A 1 91 ? 8.530 -3.899 -24.533 1.00 89.25 91 THR A N 1
ATOM 693 C CA . THR A 1 91 ? 8.000 -4.429 -25.788 1.00 89.25 91 THR A CA 1
ATOM 694 C C . THR A 1 91 ? 8.129 -3.463 -26.968 1.00 89.25 91 THR A C 1
ATOM 696 O O . THR A 1 91 ? 7.821 -3.841 -28.093 1.00 89.25 91 THR A O 1
ATOM 699 N N . GLN A 1 92 ? 8.560 -2.218 -26.736 1.00 91.06 92 GLN A N 1
ATOM 700 C CA . GLN A 1 92 ? 8.627 -1.162 -27.754 1.00 91.06 92 GLN A CA 1
ATOM 701 C C . GLN A 1 92 ? 10.048 -0.892 -28.261 1.00 91.06 92 GLN A C 1
ATOM 703 O O . GLN A 1 92 ? 10.221 -0.109 -29.192 1.00 91.06 92 GLN A O 1
ATOM 708 N N . VAL A 1 93 ? 11.071 -1.519 -27.672 1.00 89.50 93 VAL A N 1
ATOM 709 C CA . VAL A 1 93 ? 12.466 -1.370 -28.108 1.00 89.50 93 VAL A CA 1
ATOM 710 C C . VAL A 1 93 ? 13.012 -2.737 -28.486 1.00 89.50 93 VAL A C 1
ATOM 712 O O . VAL A 1 93 ? 13.022 -3.654 -27.672 1.00 89.50 93 VAL A O 1
ATOM 715 N N . ASN A 1 94 ? 13.506 -2.859 -29.714 1.00 89.12 94 ASN A N 1
ATOM 716 C CA . ASN A 1 94 ? 14.125 -4.081 -30.217 1.00 89.12 94 ASN A CA 1
ATOM 717 C C . ASN A 1 94 ? 15.622 -3.835 -3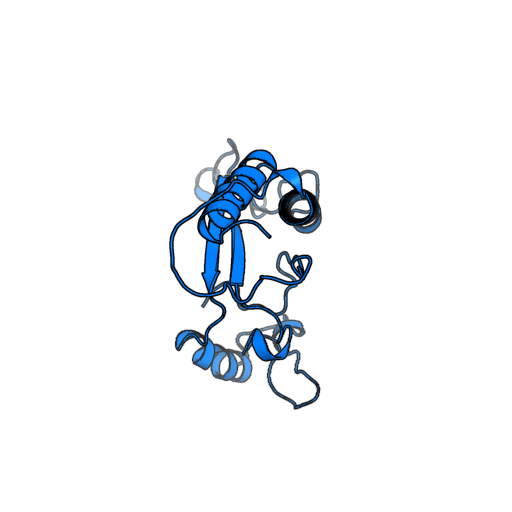0.477 1.00 89.12 94 ASN A C 1
ATOM 719 O O . ASN A 1 94 ? 16.038 -3.621 -31.613 1.00 89.12 94 ASN A O 1
ATOM 723 N N . ASP A 1 95 ? 16.417 -3.777 -29.403 1.00 91.50 95 ASP A N 1
ATOM 724 C CA . ASP A 1 95 ? 17.882 -3.631 -29.447 1.00 91.50 95 ASP A CA 1
ATOM 725 C C . ASP A 1 95 ? 18.517 -4.755 -28.623 1.00 91.50 95 ASP A C 1
ATOM 727 O O . ASP A 1 95 ? 18.445 -4.751 -27.394 1.00 91.50 95 ASP A O 1
ATOM 731 N N . SER A 1 96 ? 19.155 -5.712 -29.299 1.00 91.31 96 SER A N 1
ATOM 732 C CA . SER A 1 96 ? 19.769 -6.896 -28.680 1.00 91.31 96 SER A CA 1
ATOM 733 C C . SER A 1 96 ? 20.947 -6.581 -27.753 1.00 91.31 96 SER A C 1
ATOM 735 O O . SER A 1 96 ? 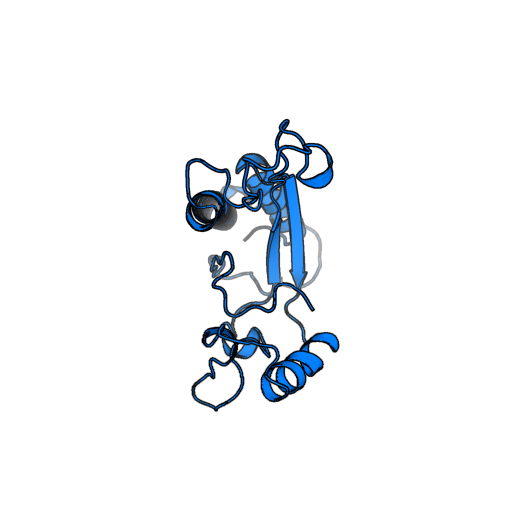21.402 -7.458 -27.023 1.00 91.31 96 SER A O 1
ATOM 737 N N . ARG A 1 97 ? 21.441 -5.337 -27.746 1.00 94.38 97 ARG A N 1
ATOM 738 C CA . ARG A 1 97 ? 22.523 -4.884 -26.856 1.00 94.38 97 ARG A CA 1
ATOM 739 C C . ARG A 1 97 ? 22.013 -4.360 -25.512 1.00 94.38 97 ARG A C 1
ATOM 741 O O . ARG A 1 97 ? 22.818 -3.921 -24.695 1.00 94.38 97 ARG A O 1
ATOM 748 N N . ARG A 1 98 ? 20.695 -4.343 -25.284 1.00 89.31 98 ARG A N 1
ATOM 749 C CA . ARG A 1 98 ? 20.076 -3.806 -24.064 1.00 89.31 98 ARG A CA 1
ATOM 750 C C . ARG A 1 98 ? 19.400 -4.913 -23.259 1.00 89.31 98 ARG A C 1
ATOM 752 O O . ARG A 1 98 ? 18.692 -5.748 -23.811 1.00 89.31 98 ARG A O 1
ATOM 759 N N . GLY A 1 99 ? 19.597 -4.880 -21.943 1.00 89.50 99 GLY A N 1
A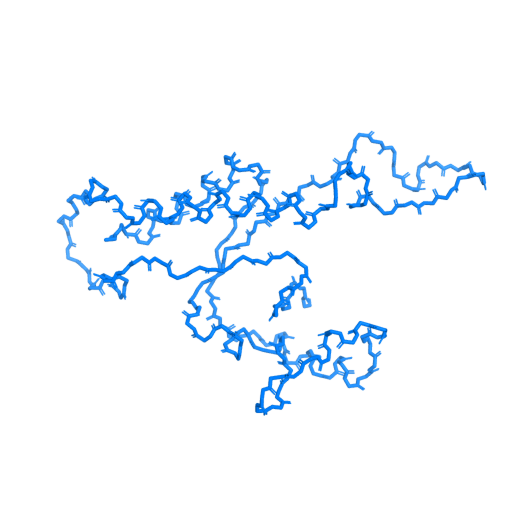TOM 760 C CA . GLY A 1 99 ? 18.833 -5.679 -20.985 1.00 89.50 99 GLY A CA 1
ATOM 761 C C . GLY A 1 99 ? 17.618 -4.918 -20.453 1.00 89.50 99 GLY A C 1
ATOM 762 O O . GLY A 1 99 ? 17.559 -3.688 -20.525 1.00 89.50 99 GLY A O 1
ATOM 763 N N . TRP A 1 100 ? 16.661 -5.651 -19.883 1.00 89.38 100 TRP A N 1
ATOM 764 C CA . TRP A 1 100 ? 15.460 -5.078 -19.279 1.00 89.38 100 TRP A CA 1
ATOM 765 C C . TRP A 1 100 ? 15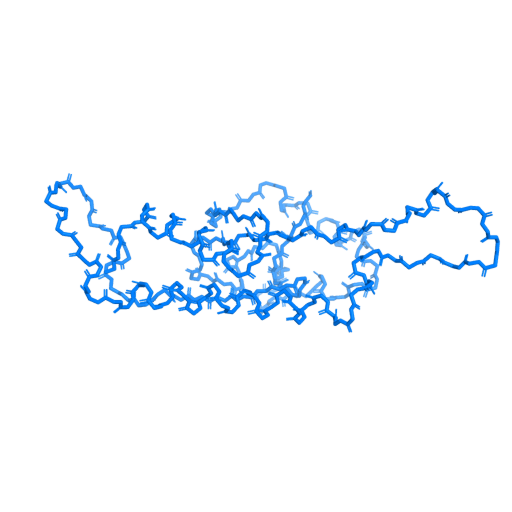.554 -5.050 -17.760 1.00 89.38 100 TRP A C 1
ATOM 767 O O . TRP A 1 100 ? 15.849 -6.059 -17.127 1.00 89.38 100 TRP A O 1
ATOM 777 N N . ILE A 1 101 ? 15.247 -3.890 -17.183 1.00 90.25 101 ILE A N 1
ATOM 778 C CA . ILE A 1 101 ? 15.091 -3.704 -15.740 1.00 90.25 101 ILE A CA 1
ATOM 779 C C . ILE A 1 101 ? 13.622 -3.375 -15.480 1.00 90.25 101 ILE A C 1
ATOM 781 O O . ILE A 1 101 ? 13.040 -2.547 -16.183 1.00 90.25 101 ILE A O 1
ATOM 785 N N . SER A 1 102 ? 13.015 -3.996 -14.470 1.00 91.94 102 SER A N 1
ATOM 786 C CA . SER A 1 102 ? 11.639 -3.704 -14.058 1.00 91.94 102 SER A CA 1
ATOM 787 C C . SER A 1 102 ? 11.470 -2.242 -13.635 1.00 91.94 102 SER A C 1
ATOM 789 O O . SER A 1 102 ? 12.294 -1.696 -12.906 1.00 91.94 102 SER A O 1
ATOM 791 N N . ARG A 1 103 ? 10.370 -1.601 -14.048 1.00 92.38 103 ARG A N 1
ATOM 792 C CA . ARG A 1 103 ? 10.180 -0.141 -13.902 1.00 92.38 103 ARG A CA 1
ATOM 793 C C . ARG A 1 103 ? 10.082 0.342 -12.455 1.00 92.38 103 ARG A C 1
ATOM 795 O O . ARG A 1 103 ? 10.430 1.485 -12.184 1.00 92.38 103 ARG A O 1
ATOM 802 N N . TYR A 1 104 ? 9.673 -0.522 -11.524 1.00 91.19 104 TYR A N 1
ATOM 803 C CA . TYR A 1 104 ? 9.676 -0.187 -10.096 1.00 91.19 104 TYR A CA 1
ATOM 804 C C . TYR A 1 104 ? 11.094 0.080 -9.555 1.00 91.19 104 TYR A C 1
ATOM 806 O O . TYR A 1 104 ? 11.237 0.763 -8.548 1.00 91.19 104 TYR A O 1
ATOM 814 N N . ALA A 1 105 ? 12.136 -0.421 -10.231 1.00 92.75 105 ALA A N 1
ATOM 815 C CA . ALA A 1 105 ? 13.537 -0.269 -9.843 1.00 92.75 105 ALA A CA 1
ATOM 816 C C . ALA A 1 105 ? 14.255 0.884 -10.573 1.00 92.75 105 ALA A C 1
ATOM 818 O O . ALA A 1 105 ? 15.475 0.984 -10.515 1.00 92.75 105 ALA A O 1
ATOM 819 N N . TRP A 1 106 ? 13.530 1.736 -11.307 1.00 91.81 106 TRP A N 1
ATOM 820 C CA . TRP A 1 106 ? 14.133 2.837 -12.077 1.00 91.81 106 TRP A CA 1
ATOM 821 C C . TRP A 1 106 ? 14.277 4.139 -11.283 1.00 91.81 106 TRP A C 1
ATOM 823 O O . TRP A 1 106 ? 14.857 5.107 -11.778 1.00 91.81 106 TRP A O 1
ATOM 833 N N . GLY A 1 107 ? 13.712 4.190 -10.076 1.00 87.00 107 GLY A N 1
ATOM 834 C CA . GLY A 1 107 ? 13.891 5.318 -9.173 1.00 87.00 107 GLY A CA 1
ATOM 835 C C . GLY A 1 107 ? 15.359 5.500 -8.788 1.00 87.00 107 GLY A C 1
ATOM 836 O O . GLY A 1 107 ? 16.126 4.546 -8.738 1.00 87.00 107 GLY A O 1
ATOM 837 N N . GLN A 1 108 ? 15.745 6.742 -8.491 1.00 87.69 108 GLN A N 1
ATOM 838 C CA . GLN A 1 108 ? 17.068 7.043 -7.923 1.00 87.69 108 GLN A CA 1
ATOM 839 C C . GLN A 1 108 ? 17.215 6.498 -6.492 1.00 87.69 108 GLN A C 1
ATOM 841 O O . GLN A 1 108 ? 18.320 6.226 -6.036 1.00 87.69 108 GLN A O 1
ATOM 846 N N . GLU A 1 109 ? 16.094 6.359 -5.783 1.00 93.25 109 GLU A N 1
ATOM 847 C CA . GLU A 1 109 ? 16.003 5.783 -4.445 1.00 93.25 109 GLU A CA 1
ATOM 848 C C . GLU A 1 109 ? 15.188 4.484 -4.505 1.00 93.25 109 GLU A C 1
ATOM 850 O O . GLU A 1 109 ? 14.237 4.381 -5.285 1.00 93.25 109 GLU A O 1
ATOM 855 N N . ASP A 1 110 ? 15.534 3.523 -3.644 1.00 94.12 110 ASP A N 1
ATOM 856 C CA . ASP A 1 110 ? 14.732 2.325 -3.404 1.00 94.12 110 ASP A CA 1
ATOM 857 C C . ASP A 1 110 ? 13.281 2.702 -3.053 1.00 94.12 110 ASP A C 1
ATOM 859 O O . ASP A 1 110 ? 13.013 3.495 -2.139 1.00 94.12 110 ASP A O 1
ATOM 863 N N . TYR A 1 111 ? 12.329 2.113 -3.779 1.00 94.19 111 TYR A N 1
ATOM 864 C CA . TYR A 1 111 ? 10.914 2.404 -3.610 1.00 94.19 111 TYR A CA 1
ATOM 865 C C . TYR A 1 111 ? 10.429 2.140 -2.178 1.00 94.19 111 TYR A C 1
ATOM 867 O O . TYR A 1 111 ? 9.562 2.875 -1.706 1.00 94.19 111 TYR A O 1
ATOM 875 N N . HIS A 1 112 ? 11.004 1.172 -1.456 1.00 95.06 112 HIS A N 1
ATOM 876 C CA . HIS A 1 112 ? 10.647 0.900 -0.064 1.00 95.06 112 HIS A CA 1
ATOM 877 C C . HIS A 1 112 ? 10.860 2.137 0.807 1.00 95.06 112 HIS A C 1
ATOM 879 O O . HIS A 1 112 ? 9.958 2.555 1.535 1.00 95.06 112 HIS A O 1
ATOM 885 N N . ASN A 1 113 ? 12.027 2.773 0.681 1.00 95.81 113 ASN A N 1
ATOM 886 C CA . ASN A 1 113 ? 12.375 3.970 1.439 1.00 95.81 113 ASN A CA 1
ATOM 887 C C . ASN A 1 113 ? 11.515 5.157 1.008 1.00 95.81 113 ASN A C 1
ATOM 889 O O . ASN A 1 113 ? 10.939 5.858 1.846 1.00 95.81 113 ASN A O 1
ATOM 893 N N . ALA A 1 114 ? 11.378 5.356 -0.303 1.00 95.25 114 ALA A N 1
ATOM 894 C CA . ALA A 1 114 ? 10.616 6.466 -0.856 1.00 95.25 114 ALA A CA 1
ATOM 895 C C . ALA A 1 114 ? 9.124 6.396 -0.473 1.00 95.25 114 ALA A C 1
ATOM 897 O O . ALA A 1 114 ? 8.514 7.418 -0.146 1.00 95.25 114 ALA A O 1
ATOM 898 N N . VAL A 1 115 ? 8.515 5.209 -0.504 1.00 96.38 115 VAL A N 1
ATOM 899 C CA . VAL A 1 115 ? 7.112 4.992 -0.116 1.00 96.38 115 VAL A CA 1
ATOM 900 C C . VAL A 1 115 ? 6.957 5.085 1.401 1.00 96.38 115 VAL A C 1
ATOM 902 O O . VAL A 1 115 ? 6.037 5.755 1.872 1.00 96.38 115 VAL A O 1
ATOM 905 N N . MET A 1 116 ? 7.870 4.493 2.178 1.00 97.44 116 MET A N 1
ATOM 906 C CA . MET A 1 116 ? 7.819 4.535 3.643 1.00 97.44 116 MET A CA 1
ATOM 907 C C . MET A 1 116 ? 7.862 5.972 4.169 1.00 97.44 116 MET A C 1
ATOM 909 O O . MET A 1 116 ? 7.052 6.326 5.023 1.00 97.44 116 MET A O 1
ATOM 913 N N . LYS A 1 117 ? 8.735 6.834 3.626 1.00 97.50 117 LYS A N 1
ATOM 914 C CA . LYS A 1 117 ? 8.776 8.264 3.988 1.00 97.50 117 LYS A CA 1
ATOM 915 C C . LYS A 1 117 ? 7.408 8.931 3.821 1.00 97.50 117 LYS A C 1
ATOM 917 O O . LYS A 1 117 ? 6.964 9.640 4.717 1.00 97.50 117 LYS A O 1
ATOM 922 N N . ARG A 1 118 ? 6.710 8.661 2.713 1.00 97.94 118 ARG A N 1
ATOM 923 C CA . ARG A 1 118 ? 5.366 9.204 2.450 1.00 97.94 118 ARG A CA 1
ATOM 924 C C . ARG A 1 118 ? 4.321 8.639 3.408 1.00 97.94 118 ARG A C 1
ATOM 926 O O . ARG A 1 118 ? 3.524 9.403 3.939 1.00 97.94 118 ARG A O 1
ATOM 933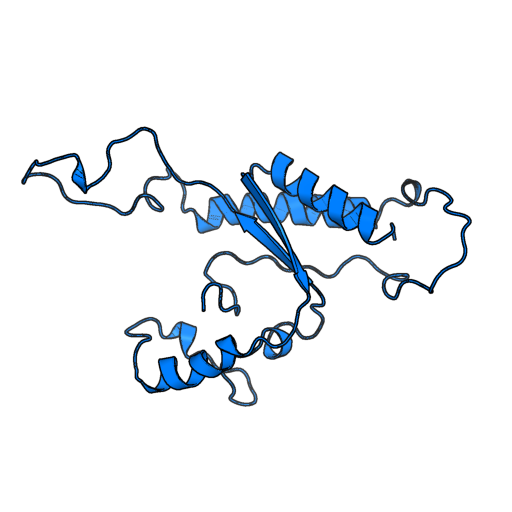 N N . LEU A 1 119 ? 4.347 7.333 3.687 1.00 98.19 119 LEU A N 1
ATOM 934 C CA . LEU A 1 119 ? 3.450 6.722 4.677 1.00 98.19 119 LEU A CA 1
ATOM 935 C C . LEU A 1 119 ? 3.630 7.340 6.070 1.00 98.19 119 LEU A C 1
ATOM 937 O O . LEU A 1 119 ? 2.639 7.584 6.751 1.00 98.19 119 LEU A O 1
ATOM 941 N N . ARG A 1 120 ? 4.867 7.658 6.471 1.00 98.19 120 ARG A N 1
ATOM 942 C CA . ARG A 1 120 ? 5.147 8.331 7.750 1.00 98.19 120 ARG A CA 1
ATOM 943 C C . ARG A 1 120 ? 4.608 9.758 7.811 1.00 98.19 120 ARG A C 1
ATOM 945 O O . ARG A 1 120 ? 4.173 10.177 8.877 1.00 98.19 120 ARG A O 1
ATOM 952 N N . LEU A 1 121 ? 4.569 10.482 6.689 1.00 98.31 121 LEU A N 1
ATOM 953 C CA . LEU A 1 121 ? 3.891 11.784 6.626 1.00 98.31 121 LEU A CA 1
ATOM 954 C C . LEU A 1 121 ? 2.383 11.637 6.869 1.00 98.31 121 LEU A C 1
ATOM 956 O O . LEU A 1 121 ? 1.812 12.399 7.645 1.00 98.31 121 LEU A O 1
ATOM 960 N N . VAL A 1 122 ? 1.752 10.626 6.264 1.00 98.12 122 VAL A N 1
ATOM 961 C CA . VAL A 1 122 ? 0.325 10.330 6.478 1.00 98.12 122 VAL A CA 1
ATOM 962 C C . VAL A 1 122 ? 0.053 9.929 7.929 1.00 98.12 122 VAL A C 1
ATOM 964 O O . VAL A 1 122 ? -0.889 10.430 8.538 1.00 98.12 122 VAL A O 1
ATOM 967 N N . GLU A 1 123 ? 0.884 9.054 8.499 1.00 97.12 123 GLU A N 1
ATOM 968 C CA . GLU A 1 123 ? 0.794 8.614 9.896 1.00 97.12 123 GLU A CA 1
ATOM 969 C C . GLU A 1 123 ? 0.915 9.798 10.867 1.00 97.12 123 GLU A C 1
ATOM 971 O O . GLU A 1 123 ? 0.083 9.953 11.761 1.00 97.12 123 GLU A O 1
ATOM 976 N N . ALA A 1 124 ? 1.904 10.674 10.660 1.00 96.00 124 ALA A N 1
ATOM 977 C CA . ALA A 1 124 ? 2.096 11.870 11.474 1.00 96.00 124 ALA A CA 1
ATOM 978 C C . ALA A 1 124 ? 0.893 12.823 11.387 1.00 96.00 124 ALA A C 1
ATOM 980 O O . ALA A 1 124 ? 0.395 13.270 12.422 1.00 96.00 124 ALA A O 1
ATOM 981 N N . ALA A 1 125 ? 0.386 13.081 10.177 1.00 95.56 125 ALA A N 1
ATOM 982 C CA . ALA A 1 125 ? -0.786 13.926 9.967 1.00 95.56 125 ALA A CA 1
ATOM 983 C C . ALA A 1 125 ? -2.038 13.352 10.651 1.00 95.56 125 ALA A C 1
ATOM 985 O O . ALA A 1 125 ? -2.768 14.086 11.314 1.00 95.56 125 ALA A O 1
ATOM 986 N N . LEU A 1 126 ? -2.272 12.038 10.542 1.00 94.12 126 LEU A N 1
ATOM 987 C CA . LEU A 1 126 ? -3.391 11.360 11.203 1.00 94.12 126 LEU A CA 1
ATOM 988 C C . LEU A 1 126 ? -3.293 11.470 12.730 1.00 94.12 126 LEU A C 1
ATOM 990 O O . LEU A 1 126 ? -4.268 11.829 13.390 1.00 94.12 126 LEU A O 1
ATOM 994 N N . ASN A 1 127 ? -2.115 11.193 13.291 1.00 92.44 127 ASN A N 1
ATOM 995 C CA . ASN A 1 127 ? -1.884 11.288 14.732 1.00 92.44 127 ASN A CA 1
ATOM 996 C C . ASN A 1 127 ? -2.113 12.717 15.241 1.00 92.44 127 ASN A C 1
ATOM 998 O O . ASN A 1 127 ? -2.721 12.905 16.297 1.00 92.44 127 ASN A O 1
ATOM 1002 N N . GLN A 1 128 ? -1.669 13.720 14.479 1.00 91.38 128 GLN A N 1
ATOM 1003 C CA . GLN A 1 128 ? -1.885 15.128 14.795 1.00 91.38 128 GLN A CA 1
ATOM 1004 C C . GLN A 1 128 ? -3.373 15.501 14.742 1.00 91.38 128 GLN A C 1
ATOM 1006 O O . GLN A 1 128 ? -3.875 16.083 15.703 1.00 91.38 128 GLN A O 1
ATOM 1011 N N . HIS A 1 129 ? -4.094 15.111 13.684 1.00 90.12 129 HIS A N 1
ATOM 1012 C CA . HIS A 1 129 ? -5.536 15.368 13.533 1.00 90.12 129 HIS A CA 1
ATOM 1013 C C . HIS A 1 129 ? -6.356 14.756 14.670 1.00 90.12 129 HIS A C 1
ATOM 1015 O O . HIS A 1 129 ? -7.245 15.394 15.227 1.00 90.12 129 HIS A O 1
ATOM 1021 N N . CYS A 1 130 ? -6.015 13.535 15.087 1.00 87.62 130 CYS A N 1
ATOM 1022 C CA . CYS A 1 130 ? -6.679 12.876 16.209 1.00 87.62 130 CYS A CA 1
ATOM 1023 C C . CYS A 1 130 ? -6.327 13.481 17.579 1.00 87.62 130 CYS A C 1
ATOM 1025 O O . CYS A 1 130 ? -7.078 13.264 18.535 1.00 87.62 130 CYS A O 1
ATOM 1027 N N . SER A 1 131 ? -5.214 14.217 17.679 1.00 83.44 131 SER A N 1
ATOM 1028 C CA . SER A 1 131 ? -4.731 14.831 18.922 1.00 83.44 131 SER A CA 1
ATOM 1029 C C . SER A 1 131 ? -5.171 16.289 19.109 1.00 83.44 131 SER A C 1
ATOM 1031 O O . SER A 1 131 ? -5.090 16.773 20.236 1.00 83.44 131 SER A O 1
ATOM 1033 N N . ASP A 1 132 ? -5.628 17.001 18.066 1.00 72.31 132 ASP A N 1
ATOM 1034 C CA . ASP A 1 132 ? -6.041 18.410 18.193 1.00 72.31 132 ASP A CA 1
ATOM 1035 C C . ASP A 1 132 ? -7.386 18.529 18.950 1.00 72.31 132 ASP A C 1
ATOM 1037 O O . ASP A 1 132 ? -8.422 18.052 18.469 1.00 72.31 132 ASP A O 1
ATOM 1041 N N . PRO A 1 133 ? -7.426 19.197 20.122 1.00 57.78 133 PRO A N 1
ATOM 1042 C CA . PRO A 1 133 ? -8.664 19.413 20.871 1.00 57.78 133 PRO A CA 1
ATOM 1043 C C . PRO A 1 133 ? -9.682 20.287 20.123 1.00 57.78 133 PRO A C 1
ATOM 1045 O O . PRO A 1 133 ? -10.877 20.204 20.399 1.00 57.78 133 PRO A O 1
ATOM 1048 N N . ARG A 1 134 ? -9.231 21.125 19.180 1.00 55.38 134 ARG A N 1
ATOM 1049 C CA . ARG A 1 134 ? -10.052 22.122 18.469 1.00 55.38 134 ARG A CA 1
ATOM 1050 C C . ARG A 1 134 ? -10.836 21.541 17.290 1.00 55.38 134 ARG A C 1
ATOM 1052 O O . ARG A 1 134 ? -11.770 22.182 16.823 1.00 55.38 134 ARG A O 1
ATOM 1059 N N . GLY A 1 135 ? -10.502 20.325 16.848 1.00 49.97 135 GLY A N 1
ATOM 1060 C CA . GLY A 1 135 ? -11.269 19.563 15.851 1.00 49.97 135 GLY A CA 1
ATOM 1061 C C . GLY A 1 135 ? -12.544 18.915 16.409 1.00 49.97 135 GLY A C 1
ATOM 1062 O O . GLY A 1 135 ? -13.296 18.290 15.666 1.00 49.97 135 GLY A O 1
ATOM 1063 N N . GLN A 1 136 ? -12.820 19.057 17.713 1.00 53.56 136 GLN A N 1
ATOM 1064 C CA . GLN A 1 136 ? -14.082 18.640 18.332 1.00 53.56 136 GLN A CA 1
ATOM 1065 C C . GLN A 1 136 ? -15.188 19.651 18.002 1.00 53.56 136 GLN A C 1
ATOM 1067 O O . GLN A 1 136 ? -15.692 20.363 18.868 1.00 53.56 136 GLN A O 1
ATOM 1072 N N . THR A 1 137 ? -15.554 19.762 16.726 1.00 44.41 137 THR A N 1
ATOM 1073 C CA . THR A 1 137 ? -16.717 20.555 16.334 1.00 44.41 137 THR A CA 1
ATOM 1074 C C . THR A 1 137 ? -17.983 19.870 16.846 1.00 44.41 137 THR A C 1
ATOM 1076 O O . THR A 1 137 ? -18.186 18.666 16.704 1.00 44.41 137 THR A O 1
ATOM 1079 N N . THR A 1 138 ? -18.821 20.673 17.487 1.00 43.69 138 THR A N 1
ATOM 1080 C CA . THR A 1 138 ? -20.096 20.339 18.113 1.00 43.69 138 THR A CA 1
ATOM 1081 C C . THR A 1 138 ? -21.083 19.709 17.126 1.00 43.69 138 THR A C 1
ATOM 1083 O O . THR A 1 138 ? -21.875 20.416 16.507 1.00 43.69 138 THR A O 1
ATOM 1086 N N . ALA A 1 139 ? -21.094 18.384 17.009 1.00 41.62 139 ALA A N 1
ATOM 1087 C CA . ALA A 1 139 ? -22.239 17.660 16.470 1.00 41.62 139 ALA A CA 1
ATOM 1088 C C . ALA A 1 139 ? -23.155 17.266 17.639 1.00 41.62 139 ALA A C 1
ATOM 1090 O O . ALA A 1 139 ? -22.996 16.217 18.261 1.00 41.62 139 ALA A O 1
ATOM 1091 N N . LYS A 1 140 ? -24.101 18.153 17.975 1.00 42.12 140 LYS A N 1
ATOM 1092 C CA . LYS A 1 140 ? -25.339 17.747 18.646 1.00 42.12 140 LYS A CA 1
ATOM 1093 C C . LYS A 1 140 ? -26.140 16.962 17.612 1.00 42.12 140 LYS A C 1
ATOM 1095 O O . LYS A 1 140 ? -26.814 17.581 16.806 1.00 42.12 140 LYS A O 1
ATOM 1100 N N . ASP A 1 141 ? -26.016 15.642 17.614 1.00 40.31 141 ASP A N 1
ATOM 1101 C CA . ASP A 1 141 ? -27.122 14.758 17.259 1.00 40.31 141 ASP A CA 1
ATOM 1102 C C . ASP A 1 141 ? -26.846 13.333 17.740 1.00 40.31 141 ASP A C 1
ATOM 1104 O O . ASP A 1 141 ? -25.726 12.824 17.737 1.00 40.31 141 ASP A O 1
ATOM 1108 N N . SER A 1 142 ? -27.906 12.723 18.248 1.00 46.59 142 SER A N 1
ATOM 1109 C CA . SER A 1 142 ? -27.957 11.415 18.880 1.00 46.59 142 SER A CA 1
ATOM 1110 C C . SER A 1 142 ? -27.557 10.277 17.933 1.00 46.59 142 SER A C 1
ATOM 1112 O O . SER A 1 142 ? -28.334 9.940 17.047 1.00 46.59 142 SER A O 1
ATOM 1114 N N . ALA A 1 143 ? -26.418 9.616 18.166 1.00 44.06 143 ALA A N 1
ATOM 1115 C CA . ALA A 1 143 ? -26.190 8.218 17.780 1.00 44.06 143 ALA A CA 1
ATOM 1116 C C . ALA A 1 143 ? -24.885 7.680 18.391 1.00 44.06 143 ALA A C 1
ATOM 1118 O O . ALA A 1 143 ? -23.852 8.325 18.296 1.00 44.06 143 ALA A O 1
ATOM 1119 N N . VAL A 1 144 ? -24.975 6.490 19.001 1.00 41.31 144 VAL A N 1
ATOM 1120 C CA . VAL A 1 144 ? -23.911 5.501 19.287 1.00 41.31 144 VAL A CA 1
ATOM 1121 C C . VAL A 1 144 ? -22.557 6.071 19.747 1.00 41.31 144 VAL A C 1
ATOM 1123 O O . VAL A 1 144 ? -21.775 6.576 18.950 1.00 41.31 144 VAL A O 1
ATOM 1126 N N . ARG A 1 145 ? -22.222 5.888 21.035 1.00 40.03 145 ARG A N 1
ATOM 1127 C CA . ARG A 1 145 ? -20.864 6.131 21.560 1.00 40.03 145 ARG A CA 1
ATOM 1128 C C . ARG A 1 145 ? -19.821 5.464 20.653 1.00 40.03 145 ARG A C 1
ATOM 1130 O O . ARG A 1 145 ? -19.758 4.238 20.591 1.00 40.03 145 ARG A O 1
ATOM 1137 N N . ASP A 1 146 ? -19.015 6.279 19.975 1.00 49.44 146 ASP A N 1
ATOM 1138 C CA . ASP A 1 146 ? -17.955 5.817 19.083 1.00 49.44 146 ASP A CA 1
ATOM 1139 C C . ASP A 1 146 ? -16.903 5.040 19.906 1.00 49.44 146 ASP A C 1
ATOM 1141 O O . ASP A 1 146 ? -16.348 5.597 20.864 1.00 49.44 146 ASP A O 1
ATOM 1145 N N . PRO A 1 147 ? -16.609 3.764 19.588 1.00 47.97 147 PRO A N 1
ATOM 1146 C CA . PRO A 1 147 ? -15.639 2.939 20.315 1.00 47.97 147 PRO A CA 1
ATOM 1147 C C . PRO A 1 147 ? -14.197 3.473 20.295 1.00 47.97 147 PRO A C 1
ATOM 1149 O O . PRO A 1 147 ? -13.319 2.875 20.908 1.00 47.97 147 PRO A O 1
ATOM 1152 N N . LEU A 1 148 ? -13.927 4.581 19.605 1.00 51.97 148 LEU A N 1
ATOM 1153 C CA . LEU A 1 148 ? -12.624 5.247 19.579 1.00 51.97 148 LEU A CA 1
ATOM 1154 C C . LEU A 1 148 ? -12.525 6.452 20.536 1.00 51.97 148 LEU A C 1
ATOM 1156 O O . LEU A 1 148 ? -11.571 7.224 20.485 1.00 51.97 148 LEU A O 1
ATOM 1160 N N . SER A 1 149 ? -13.495 6.622 21.437 1.00 47.38 149 SER A N 1
ATOM 1161 C CA . SER A 1 149 ? -13.614 7.802 22.309 1.00 47.38 149 SER A CA 1
ATOM 1162 C C . SER A 1 149 ? -12.526 7.963 23.396 1.00 47.38 149 SER A C 1
ATOM 1164 O O . SER A 1 149 ? -12.670 8.835 24.248 1.00 47.38 149 SER A O 1
ATOM 1166 N N . ALA A 1 150 ? -11.428 7.197 23.396 1.00 50.97 150 ALA A N 1
ATOM 1167 C CA . ALA A 1 150 ? -10.343 7.379 24.368 1.00 50.97 150 ALA A CA 1
ATOM 1168 C C . ALA A 1 150 ? -8.971 6.906 23.844 1.00 50.97 150 ALA A C 1
ATOM 1170 O O . ALA A 1 150 ? -8.512 5.823 24.195 1.00 50.97 150 ALA A O 1
ATOM 1171 N N . GLY A 1 151 ? -8.290 7.711 23.021 1.00 65.56 151 GLY A N 1
ATOM 1172 C CA . GLY A 1 151 ? -6.860 7.513 22.747 1.00 65.56 151 GLY A CA 1
ATOM 1173 C C . GLY A 1 151 ? -6.377 8.020 21.391 1.00 65.56 151 GLY A C 1
ATOM 1174 O O . GLY A 1 151 ? -7.168 8.251 20.478 1.00 65.56 151 GLY A O 1
ATOM 1175 N N . GLN A 1 152 ? -5.058 8.192 21.265 1.00 75.75 152 GLN A N 1
ATOM 1176 C CA . GLN A 1 152 ? -4.404 8.344 19.964 1.00 75.75 152 GLN A CA 1
ATOM 1177 C C . GLN A 1 152 ? -4.543 7.043 19.159 1.00 75.75 152 GLN A C 1
ATOM 1179 O O . GLN A 1 152 ? -4.500 5.959 19.749 1.00 75.75 152 GLN A O 1
ATOM 1184 N N . PRO A 1 153 ? -4.695 7.117 17.825 1.00 87.19 153 PRO A N 1
ATOM 1185 C CA . PRO A 1 153 ? -4.747 5.920 17.005 1.00 87.19 153 PRO A CA 1
ATOM 1186 C C . PRO A 1 153 ? -3.410 5.177 17.084 1.00 87.19 153 PRO A C 1
ATOM 1188 O O . PRO A 1 153 ? -2.345 5.735 16.825 1.00 87.19 153 PRO A O 1
ATOM 1191 N N . GLN A 1 154 ? -3.464 3.891 17.421 1.00 92.50 154 GLN A N 1
ATOM 1192 C CA . GLN A 1 154 ? -2.314 3.010 17.270 1.00 92.50 154 GLN A CA 1
ATOM 1193 C C . GLN A 1 154 ? -2.124 2.710 15.777 1.00 92.50 154 GLN A C 1
ATOM 1195 O O . GLN A 1 154 ? -3.073 2.324 15.095 1.00 92.50 154 GLN A O 1
ATOM 1200 N N . THR A 1 155 ? -0.914 2.917 15.257 1.00 94.25 155 THR A N 1
ATOM 1201 C CA . THR A 1 155 ? -0.614 2.836 13.819 1.00 94.25 155 THR A CA 1
ATOM 1202 C C . THR A 1 155 ? 0.670 2.051 13.549 1.00 94.25 155 THR A C 1
ATOM 1204 O O . THR A 1 155 ? 1.530 1.894 14.420 1.00 94.25 155 THR A O 1
ATOM 1207 N N . ARG A 1 156 ? 0.762 1.466 12.346 1.00 94.88 156 ARG A N 1
ATOM 1208 C CA . ARG A 1 156 ? 1.959 0.768 11.862 1.00 94.88 156 ARG A CA 1
ATOM 1209 C C . ARG A 1 156 ? 2.008 0.772 10.337 1.00 94.88 156 ARG A C 1
ATOM 1211 O O . ARG A 1 156 ? 1.052 0.346 9.696 1.00 94.88 156 ARG A O 1
ATOM 1218 N N . CYS A 1 157 ? 3.126 1.220 9.769 1.00 95.38 157 CYS A N 1
ATOM 1219 C CA . CYS A 1 157 ? 3.335 1.283 8.321 1.00 95.38 157 CYS A CA 1
ATOM 1220 C C . CYS A 1 157 ? 4.167 0.103 7.801 1.00 95.38 157 CYS A C 1
ATOM 1222 O O . CYS A 1 157 ? 5.143 -0.298 8.438 1.00 95.38 157 CYS A O 1
ATOM 1224 N N . TYR A 1 158 ? 3.820 -0.383 6.608 1.00 94.00 158 TYR A N 1
ATOM 1225 C CA . TYR A 1 158 ? 4.543 -1.423 5.875 1.00 94.00 158 TYR A CA 1
ATOM 1226 C C . TYR A 1 158 ? 4.624 -1.072 4.387 1.00 94.00 158 TYR A C 1
ATOM 1228 O O . TYR A 1 158 ? 3.740 -0.394 3.866 1.00 94.00 158 TYR A O 1
ATOM 1236 N N . VAL A 1 159 ? 5.681 -1.546 3.726 1.00 93.69 159 VAL A N 1
ATOM 1237 C CA . VAL A 1 159 ? 5.858 -1.525 2.265 1.00 93.69 159 VAL A CA 1
ATOM 1238 C C . VAL A 1 159 ? 6.545 -2.834 1.888 1.00 93.69 159 VAL A C 1
ATOM 1240 O O . VAL A 1 159 ? 7.689 -3.001 2.313 1.00 93.69 159 VAL A O 1
ATOM 1243 N N . ASP A 1 160 ? 5.855 -3.755 1.196 1.00 87.44 160 ASP A N 1
ATOM 1244 C CA . ASP A 1 160 ? 6.327 -5.061 0.651 1.00 87.44 160 ASP A CA 1
ATOM 1245 C C . ASP A 1 160 ? 6.860 -6.086 1.684 1.00 87.44 160 ASP A C 1
ATOM 1247 O O . ASP A 1 160 ? 6.868 -7.300 1.503 1.00 87.44 160 ASP A O 1
ATOM 1251 N N . THR A 1 161 ? 7.253 -5.604 2.855 1.00 81.00 161 THR A N 1
ATOM 1252 C CA . THR A 1 161 ? 7.904 -6.341 3.942 1.00 81.00 161 THR A CA 1
ATOM 1253 C C . THR A 1 161 ? 6.934 -6.674 5.074 1.00 81.00 161 THR A C 1
ATOM 1255 O O . THR A 1 161 ? 7.311 -7.273 6.084 1.00 81.00 161 THR A O 1
ATOM 1258 N N . GLY A 1 162 ? 5.667 -6.282 4.927 1.00 84.94 162 GLY A N 1
ATOM 1259 C CA . GLY A 1 162 ? 4.648 -6.459 5.947 1.00 84.94 162 GLY A CA 1
ATOM 1260 C C . GLY A 1 162 ? 4.192 -7.909 6.117 1.00 84.94 162 GLY A C 1
ATOM 1261 O O . GLY A 1 162 ? 4.332 -8.741 5.216 1.00 84.94 162 GLY A O 1
ATOM 1262 N N . PRO A 1 163 ? 3.595 -8.234 7.274 1.00 86.12 163 PRO A N 1
ATOM 1263 C CA . PRO A 1 163 ? 2.953 -9.518 7.533 1.00 86.12 163 PRO A CA 1
ATOM 1264 C C . PRO A 1 163 ? 1.541 -9.568 6.917 1.00 86.12 163 PRO A C 1
ATOM 1266 O O . PRO A 1 163 ? 0.621 -10.112 7.517 1.00 86.12 163 PRO A O 1
ATOM 1269 N N . VAL A 1 164 ? 1.356 -8.965 5.740 1.00 85.00 164 VAL A N 1
ATOM 1270 C CA . VAL A 1 164 ? 0.067 -8.847 5.050 1.00 85.00 164 VAL A CA 1
ATOM 1271 C C . VAL A 1 164 ? 0.190 -9.509 3.686 1.00 85.00 164 VAL A C 1
ATOM 1273 O O . VAL A 1 164 ? 1.210 -9.353 3.017 1.00 85.00 164 VAL A O 1
ATOM 1276 N N . VAL A 1 165 ? -0.835 -10.249 3.273 1.00 82.06 165 VAL A N 1
ATOM 1277 C CA . VAL A 1 165 ? -0.971 -10.672 1.878 1.00 82.06 165 VAL A CA 1
ATOM 1278 C C . VAL A 1 165 ? -1.472 -9.467 1.088 1.00 82.06 165 VAL A C 1
ATOM 1280 O O . VAL A 1 165 ? -2.616 -9.049 1.238 1.00 82.06 165 VAL A O 1
ATOM 1283 N N . GLU A 1 166 ? -0.592 -8.861 0.292 1.00 73.31 166 GLU A N 1
ATOM 1284 C CA . GLU A 1 166 ? -0.917 -7.651 -0.477 1.00 73.31 166 GLU A CA 1
ATOM 1285 C C . GLU A 1 166 ? -1.687 -7.959 -1.774 1.00 73.31 166 GLU A C 1
ATOM 1287 O O . GLU A 1 166 ? -2.279 -7.059 -2.373 1.00 73.31 166 GLU A O 1
ATOM 1292 N N . ARG A 1 167 ? -1.676 -9.224 -2.219 1.00 67.25 167 ARG A N 1
ATOM 1293 C CA . ARG A 1 167 ? -2.362 -9.732 -3.417 1.00 67.25 167 ARG A CA 1
ATOM 1294 C C . ARG A 1 167 ? -2.786 -11.178 -3.179 1.00 67.25 167 ARG A C 1
ATOM 1296 O O . ARG A 1 167 ? -1.956 -11.959 -2.720 1.00 67.25 167 ARG A O 1
ATOM 1303 N N . VAL A 1 168 ? -4.033 -11.512 -3.502 1.00 56.69 168 VAL A N 1
ATOM 1304 C CA . VAL A 1 168 ? -4.576 -12.879 -3.433 1.00 56.69 168 VAL A CA 1
ATOM 1305 C C . VAL A 1 168 ? -4.986 -13.355 -4.816 1.00 56.69 168 VAL A C 1
ATOM 1307 O O . VAL A 1 168 ? -5.410 -12.485 -5.611 1.00 56.69 168 VAL A O 1
#

Mean predicted aligned error: 7.5 Å

Foldseek 3Di:
DADPVVLQVQLQVLLVVLPFPGKDKDFFDQDPVLVVLVVCVVVVVCPPVCLQVDADPVGHGLASGVCSVPVPGGMDMDTHDDLDDPDDDPVVDDDPVDDDDDSCPPDPDNPQVSVVVSVVSSLVSSQVCVPDPVSPPDDPDDDDDDPVPDDRDDDDDGDPSDSHDPDD